Protein AF-A0A0F9KI48-F1 (afdb_monomer)

Foldseek 3Di:
DDPPPVVVVCVQLLALVDPDAQQEADDPVPHDPQLVDDLQWGAGPVGDTDGLLRDDLSSLQSPLVSLVRLVVQCCDADPVGDRSRYHPPVVSSVSNNVSSVVSCVVVVPDNPDPD

pLDDT: mean 75.36, std 16.52, range [33.06, 95.69]

Nearest PDB structures (foldseek):
  2wvq-assembly1_A  TM=2.982E-01  e=9.860E+00  Podospora anserina

Solvent-accessible surface area (backbone atoms only — not comparable to full-atom values): 7007 Å² total; per-residue (Å²): 135,81,80,83,48,70,79,70,70,47,57,73,44,69,45,53,92,59,90,64,82,60,60,67,64,60,59,84,95,60,49,57,61,40,56,78,39,62,52,67,34,41,35,47,96,91,63,50,80,38,50,52,91,73,52,53,71,68,36,52,51,30,51,49,52,44,51,52,50,53,64,62,27,45,79,33,60,46,100,86,68,45,64,48,19,29,82,65,65,57,72,46,50,51,47,38,51,51,45,52,48,54,54,31,58,76,68,68,53,82,76,76,81,89,121

Organism: NCBI:txid412755

Sequence (115 aa):
MAECCTHCRLKDLAEPPFDEIVGEWPAEVTLPRWLTSDAATWVTKEGQVIPIIQLEDRHLYNIYRMLGRIQSQIDEMDEEGHLIGGDPPTGLFDTKYIAIEEEMDRRNIPKGVTT

Secondary structure (DSSP, 8-state):
-----HHHHTHHHHS-S-SS---SPPPGGG--HHHHS-TTEEE-TT--EEEGGGS-HHHHHHHHHHHHHHHHHTT-B-TTS-BSS----HHHHHHHHHHHHHHHHHHT-------

Mean predicted aligned error: 8.82 Å

Structure (mmCIF, N/CA/C/O backbone):
data_AF-A0A0F9KI48-F1
#
_entry.id   AF-A0A0F9KI48-F1
#
loop_
_atom_site.group_PDB
_atom_site.id
_atom_site.type_symbol
_atom_site.label_atom_id
_atom_site.label_alt_id
_atom_site.label_comp_id
_atom_site.label_asym_id
_atom_site.label_entity_id
_atom_site.label_seq_id
_atom_site.pdbx_PDB_ins_code
_atom_site.Cartn_x
_atom_site.Cartn_y
_atom_site.Cartn_z
_atom_site.occupancy
_atom_site.B_iso_or_equiv
_atom_site.auth_seq_id
_atom_site.auth_comp_id
_atom_site.auth_asym_id
_atom_site.auth_atom_id
_atom_site.pdbx_PDB_model_num
ATOM 1 N N . MET A 1 1 ? -21.367 -26.799 8.983 1.00 39.91 1 MET A N 1
ATOM 2 C CA . MET A 1 1 ? -21.380 -25.386 8.553 1.00 39.91 1 MET A CA 1
ATOM 3 C C . MET A 1 1 ? -20.450 -24.647 9.493 1.00 39.91 1 MET A C 1
ATOM 5 O O . MET A 1 1 ? -20.850 -24.377 10.614 1.00 39.91 1 MET A O 1
ATOM 9 N N . ALA A 1 2 ? -19.180 -24.489 9.117 1.00 40.25 2 ALA A N 1
ATOM 10 C CA . ALA A 1 2 ? -18.216 -23.802 9.968 1.00 40.25 2 ALA A CA 1
ATOM 11 C C . ALA A 1 2 ? -18.424 -22.296 9.799 1.00 40.25 2 ALA A C 1
ATOM 13 O O . ALA A 1 2 ? -18.340 -21.777 8.686 1.00 40.25 2 ALA A O 1
ATOM 14 N N . GLU A 1 3 ? -18.757 -21.625 10.894 1.00 42.84 3 GLU A N 1
ATOM 15 C CA . GL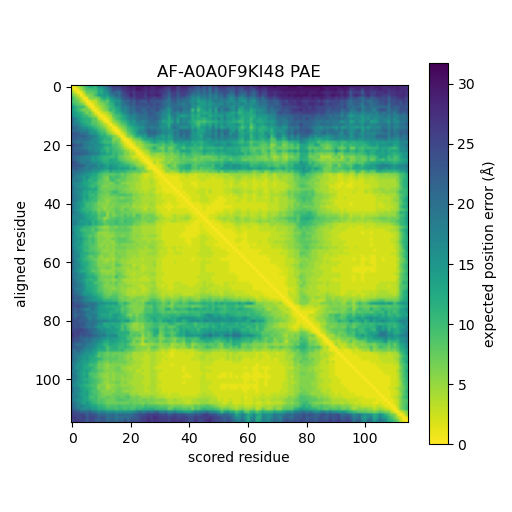U A 1 3 ? -18.776 -20.175 10.993 1.00 42.84 3 GLU A CA 1
ATOM 16 C C . GLU A 1 3 ? -17.372 -19.668 10.650 1.00 42.84 3 GLU A C 1
ATOM 18 O O . GLU A 1 3 ? -16.449 -19.749 11.460 1.00 42.84 3 GLU A O 1
ATOM 23 N N . CYS A 1 4 ? -17.175 -19.207 9.412 1.00 47.81 4 CYS A N 1
ATOM 24 C CA . CYS A 1 4 ? -15.931 -18.568 9.011 1.00 47.81 4 CYS A CA 1
ATOM 25 C C . CYS A 1 4 ? -15.815 -17.242 9.766 1.00 47.81 4 CYS A C 1
ATOM 27 O O . CYS A 1 4 ? -16.278 -16.193 9.319 1.00 47.81 4 CYS A O 1
ATOM 29 N N . CYS A 1 5 ? -15.232 -17.317 10.953 1.00 51.16 5 CYS A N 1
ATOM 30 C CA . CYS A 1 5 ? -14.995 -16.189 11.824 1.00 51.16 5 CYS A CA 1
ATOM 31 C C . CYS A 1 5 ? -14.028 -15.227 11.119 1.00 51.16 5 CYS A C 1
ATOM 33 O O . CYS A 1 5 ? -12.968 -15.640 10.643 1.00 51.16 5 CYS A O 1
ATOM 35 N N . THR A 1 6 ? -14.373 -13.940 11.051 1.00 48.34 6 THR A N 1
ATOM 36 C CA . THR A 1 6 ? -13.520 -12.853 10.528 1.00 48.34 6 THR A CA 1
ATOM 37 C C . THR A 1 6 ? -12.099 -12.904 11.112 1.00 48.34 6 THR A C 1
ATOM 39 O O . THR A 1 6 ? -11.135 -12.556 10.445 1.00 48.34 6 THR A O 1
ATOM 42 N N . HIS A 1 7 ? -11.954 -13.459 12.318 1.00 42.47 7 HIS A N 1
ATOM 43 C CA . HIS A 1 7 ? -10.689 -13.667 13.019 1.00 42.47 7 HIS A CA 1
ATOM 44 C C . HIS A 1 7 ? -9.757 -14.739 12.411 1.00 42.47 7 HIS A C 1
ATOM 46 O O . HIS A 1 7 ? -8.542 -14.611 12.519 1.00 42.47 7 HIS A O 1
ATOM 52 N N . CYS A 1 8 ? -10.282 -15.778 11.747 1.00 42.16 8 CYS A N 1
ATOM 53 C CA . CYS A 1 8 ? -9.455 -16.749 11.011 1.00 42.16 8 CYS A CA 1
ATOM 54 C C . CYS A 1 8 ? -9.041 -16.217 9.627 1.00 42.16 8 CYS A C 1
ATOM 56 O O . CYS A 1 8 ? -7.986 -16.586 9.125 1.00 42.16 8 CYS A O 1
ATOM 58 N N . ARG A 1 9 ? -9.854 -15.322 9.048 1.00 49.78 9 ARG A N 1
ATOM 59 C CA . ARG A 1 9 ? -9.730 -14.757 7.689 1.00 49.78 9 ARG A CA 1
ATOM 60 C C . ARG A 1 9 ? -8.659 -13.668 7.539 1.00 49.78 9 ARG A C 1
ATOM 62 O O . ARG A 1 9 ? -8.289 -13.322 6.427 1.00 49.78 9 ARG A O 1
ATOM 69 N N . LEU A 1 10 ? -8.183 -13.117 8.653 1.00 50.47 10 LEU A N 1
ATOM 70 C CA . LEU A 1 10 ? -7.198 -12.033 8.699 1.00 50.47 10 LEU A CA 1
ATOM 71 C C . LEU A 1 10 ? -5.761 -12.532 8.943 1.00 50.47 10 LEU A C 1
ATOM 73 O O . LEU A 1 10 ? -4.824 -11.741 8.898 1.00 50.47 10 LEU A O 1
ATOM 77 N N . LYS A 1 11 ? -5.559 -13.838 9.183 1.00 46.34 11 LYS A N 1
ATOM 78 C CA . LYS A 1 11 ? -4.212 -14.402 9.375 1.00 46.34 11 LYS A CA 1
ATOM 79 C C . LYS A 1 11 ? -3.310 -14.224 8.146 1.00 46.34 11 LYS A C 1
ATOM 81 O O . LYS 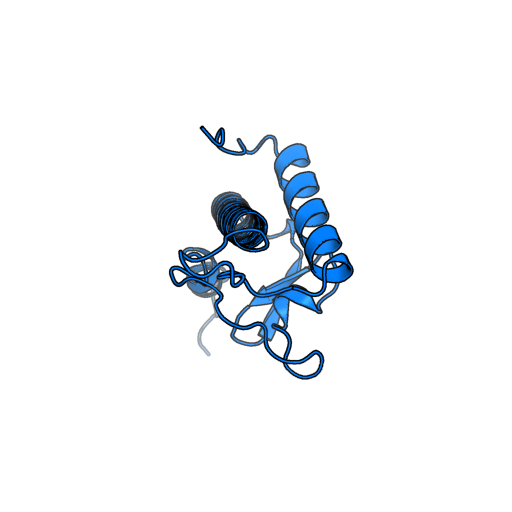A 1 11 ? -2.132 -13.960 8.335 1.00 46.34 11 LYS A O 1
ATOM 86 N N . ASP A 1 12 ? -3.869 -14.245 6.936 1.00 52.56 12 ASP A N 1
ATOM 87 C CA . ASP A 1 12 ? -3.126 -14.001 5.685 1.00 52.56 12 ASP A CA 1
ATOM 88 C C . ASP A 1 12 ? -2.642 -12.550 5.519 1.00 52.56 12 ASP A C 1
ATOM 90 O O . ASP A 1 12 ? -1.765 -12.280 4.708 1.00 52.56 12 ASP A O 1
ATOM 94 N N . LEU A 1 13 ? -3.224 -11.602 6.259 1.00 54.28 13 LEU A N 1
ATOM 95 C CA . LEU A 1 13 ? -2.801 -10.196 6.288 1.00 54.28 13 LEU A CA 1
ATOM 96 C C . LEU A 1 13 ? -1.775 -9.915 7.396 1.00 54.28 13 LEU A C 1
ATOM 98 O O . LEU A 1 13 ? -1.169 -8.841 7.442 1.00 54.28 13 LEU A O 1
ATOM 102 N N . ALA A 1 14 ? -1.647 -10.838 8.354 1.00 46.47 14 ALA A N 1
ATOM 103 C CA . ALA A 1 14 ? -0.766 -10.690 9.505 1.00 46.47 14 ALA A CA 1
ATOM 104 C C . ALA A 1 14 ? 0.703 -10.984 9.158 1.00 46.47 14 ALA A C 1
ATOM 106 O O . ALA A 1 14 ? 1.586 -10.489 9.858 1.00 46.47 14 ALA A O 1
ATOM 107 N N . GLU A 1 15 ? 0.961 -11.714 8.073 1.00 48.66 15 GLU A N 1
ATOM 108 C CA . GLU A 1 15 ? 2.283 -11.830 7.458 1.00 48.66 15 GLU A CA 1
ATOM 109 C C . GLU A 1 15 ? 2.361 -10.856 6.269 1.00 48.66 15 GLU A C 1
ATOM 111 O O . GLU A 1 15 ? 1.395 -10.752 5.506 1.00 48.66 15 GLU A O 1
ATOM 116 N N . PRO A 1 16 ? 3.458 -10.091 6.101 1.00 49.09 16 PRO A N 1
ATOM 117 C CA . PRO A 1 16 ? 3.679 -9.353 4.864 1.00 49.09 16 PRO A CA 1
ATOM 118 C C . PRO A 1 16 ? 3.616 -10.370 3.718 1.00 49.09 16 PRO A C 1
ATOM 120 O O . PRO A 1 16 ? 4.346 -11.357 3.771 1.00 49.09 16 PRO A O 1
ATOM 123 N N . PRO A 1 17 ? 2.785 -10.190 2.677 1.00 52.12 17 PRO A N 1
ATOM 124 C CA . PRO A 1 17 ? 2.618 -11.240 1.674 1.00 52.12 17 PRO A CA 1
ATOM 125 C C . PRO A 1 17 ? 3.874 -11.467 0.812 1.00 52.12 17 PRO A C 1
ATOM 127 O O . PRO A 1 17 ? 3.869 -12.374 -0.016 1.00 52.12 17 PRO A O 1
ATOM 130 N N . PHE A 1 18 ? 4.945 -10.689 1.023 1.00 52.59 18 PHE A N 1
ATOM 131 C CA . PHE A 1 18 ? 6.233 -10.832 0.351 1.00 52.59 18 PHE A CA 1
ATOM 132 C C . PHE A 1 18 ? 7.376 -10.512 1.324 1.00 52.59 18 PHE A C 1
ATOM 134 O O . PHE A 1 18 ? 7.752 -9.353 1.515 1.00 52.59 18 PHE A O 1
ATOM 141 N N . ASP A 1 19 ? 7.932 -11.541 1.965 1.00 49.97 19 ASP A N 1
ATOM 142 C CA . ASP A 1 19 ? 9.244 -11.416 2.610 1.00 49.97 19 ASP A CA 1
ATOM 143 C C . ASP A 1 19 ? 10.387 -11.416 1.584 1.00 49.97 19 ASP A C 1
ATOM 145 O O . ASP A 1 19 ? 11.461 -10.882 1.863 1.00 49.97 19 ASP A O 1
ATOM 149 N N . GLU A 1 20 ? 10.128 -11.922 0.380 1.00 56.69 20 GLU A N 1
ATOM 150 C CA . GLU A 1 20 ? 11.068 -12.012 -0.736 1.00 56.69 20 GLU A CA 1
ATOM 151 C C . GLU A 1 20 ? 11.093 -10.722 -1.577 1.00 56.69 20 GLU A C 1
ATOM 153 O O . GLU A 1 20 ? 10.108 -9.985 -1.652 1.00 56.69 20 GLU A O 1
ATOM 158 N N . ILE A 1 21 ? 12.242 -10.435 -2.194 1.00 60.22 21 ILE A N 1
ATOM 159 C CA . ILE A 1 21 ? 12.422 -9.313 -3.128 1.00 60.22 21 ILE A CA 1
ATOM 160 C C . ILE A 1 21 ? 11.546 -9.549 -4.366 1.00 60.22 21 ILE A C 1
ATOM 162 O O . ILE A 1 21 ? 11.534 -10.655 -4.911 1.00 60.22 21 ILE A O 1
ATOM 166 N N . VAL A 1 22 ? 10.834 -8.517 -4.832 1.00 64.69 22 VAL A N 1
ATOM 167 C CA . VAL A 1 22 ? 10.043 -8.606 -6.071 1.00 64.69 22 VAL A CA 1
ATOM 168 C C . VAL A 1 22 ? 10.975 -8.405 -7.267 1.00 64.69 22 VAL A C 1
ATOM 170 O O . VAL A 1 22 ? 11.116 -7.298 -7.779 1.00 64.69 22 VAL A O 1
ATOM 173 N N . GLY A 1 23 ? 11.628 -9.491 -7.686 1.00 59.06 23 GLY A N 1
ATOM 174 C CA . GLY A 1 23 ? 12.590 -9.462 -8.793 1.00 59.06 23 GLY A CA 1
ATOM 175 C C . GLY A 1 23 ? 11.958 -9.261 -10.175 1.00 59.06 23 GLY A C 1
ATOM 176 O O . GLY A 1 23 ? 12.587 -8.702 -11.062 1.00 59.06 23 GLY A O 1
ATOM 177 N N . GLU A 1 24 ? 10.706 -9.683 -10.374 1.00 66.62 24 GLU A N 1
ATOM 178 C CA . GLU A 1 24 ? 9.987 -9.472 -11.635 1.00 66.62 24 GLU A CA 1
ATOM 179 C C . GLU A 1 24 ? 8.496 -9.249 -11.367 1.00 66.62 24 GLU A C 1
ATOM 181 O O . GLU A 1 24 ? 7.843 -10.042 -10.678 1.00 66.62 24 GLU A O 1
ATOM 186 N N . TRP A 1 25 ? 7.944 -8.164 -11.916 1.00 73.00 25 TRP A N 1
ATOM 187 C CA . TRP A 1 25 ? 6.505 -7.931 -11.870 1.00 73.00 25 TRP A CA 1
ATOM 188 C C . TRP A 1 25 ? 5.803 -8.790 -12.921 1.00 73.00 25 TRP A C 1
ATOM 190 O O . TRP A 1 25 ? 6.224 -8.816 -14.078 1.00 73.00 25 TRP A O 1
ATOM 200 N N . PRO A 1 26 ? 4.702 -9.470 -12.563 1.00 70.69 26 PRO A N 1
ATOM 201 C CA . PRO A 1 26 ? 3.903 -10.175 -13.551 1.00 70.69 26 PRO A CA 1
ATOM 202 C C . PRO A 1 26 ? 3.379 -9.191 -14.605 1.00 70.69 26 PRO A C 1
ATOM 204 O O . PRO A 1 26 ? 3.031 -8.053 -14.286 1.00 70.69 26 PRO A O 1
ATOM 207 N N . ALA A 1 27 ? 3.262 -9.651 -15.855 1.00 72.31 27 ALA A N 1
ATOM 208 C CA . ALA A 1 27 ? 2.666 -8.873 -16.942 1.00 72.31 27 ALA A CA 1
ATOM 209 C C . ALA A 1 27 ? 1.274 -8.333 -16.551 1.00 72.31 27 ALA A C 1
ATOM 211 O O . ALA A 1 27 ? 0.589 -8.951 -15.732 1.00 72.31 27 ALA A O 1
ATOM 212 N N . GLU A 1 28 ? 0.823 -7.233 -17.171 1.00 65.56 28 GLU A N 1
ATOM 213 C CA . GLU A 1 28 ? -0.406 -6.504 -16.785 1.00 65.56 28 GLU A CA 1
ATOM 214 C C . GLU A 1 28 ? -1.637 -7.409 -16.564 1.00 65.56 28 GLU A C 1
ATOM 216 O O . GLU A 1 28 ? -2.384 -7.244 -15.601 1.00 65.56 28 GLU A O 1
ATOM 221 N N . VAL A 1 29 ? -1.821 -8.428 -17.411 1.00 64.31 29 VAL A N 1
ATOM 222 C CA . VAL A 1 29 ? -2.938 -9.397 -17.340 1.00 64.31 29 VAL A CA 1
ATOM 223 C C . VAL A 1 29 ? -2.864 -10.380 -16.160 1.00 64.31 29 VAL A C 1
ATOM 225 O O . VAL A 1 29 ? -3.823 -11.098 -15.884 1.00 64.31 29 VAL A O 1
ATOM 228 N N . THR A 1 30 ? -1.730 -10.424 -15.467 1.00 77.00 30 THR A N 1
ATOM 229 C CA . THR A 1 30 ? -1.416 -11.322 -14.344 1.00 77.00 30 THR A CA 1
ATOM 230 C C . THR A 1 30 ? -1.071 -10.571 -13.058 1.00 77.00 30 THR A C 1
ATOM 232 O O . THR A 1 30 ? -0.611 -11.188 -12.096 1.00 77.00 30 THR A O 1
ATOM 235 N N . LEU A 1 31 ? -1.305 -9.254 -13.019 1.00 78.81 31 LEU A N 1
ATOM 236 C CA . LEU A 1 31 ? -1.030 -8.440 -11.840 1.00 78.81 31 LEU A CA 1
ATOM 237 C C . LEU A 1 31 ? -1.761 -8.962 -10.591 1.00 78.81 31 LEU A C 1
ATOM 239 O O . LEU A 1 31 ? -2.871 -9.504 -10.686 1.00 78.81 31 LEU A O 1
ATOM 243 N N . PRO A 1 32 ? -1.171 -8.785 -9.394 1.00 79.88 32 PRO A N 1
ATOM 244 C CA . PRO A 1 32 ? -1.811 -9.200 -8.159 1.00 79.88 32 PRO A CA 1
ATOM 245 C C . PRO A 1 32 ? -3.176 -8.529 -7.980 1.00 79.88 32 PRO A C 1
ATOM 247 O O . PRO A 1 32 ? -3.316 -7.317 -8.131 1.00 79.88 32 PRO A O 1
ATOM 250 N N . ARG A 1 33 ? -4.188 -9.306 -7.577 1.00 82.88 33 ARG A N 1
ATOM 251 C CA . ARG A 1 33 ? -5.564 -8.797 -7.417 1.00 82.88 33 ARG A CA 1
ATOM 252 C C . ARG A 1 33 ? -5.676 -7.652 -6.415 1.00 82.88 33 ARG A C 1
ATOM 254 O O . ARG A 1 33 ? -6.532 -6.790 -6.578 1.00 82.88 33 ARG A O 1
ATOM 261 N N . TRP A 1 34 ? -4.833 -7.637 -5.381 1.00 86.12 34 TRP A N 1
ATOM 262 C CA . TRP A 1 34 ? -4.808 -6.532 -4.425 1.00 86.12 34 TRP A CA 1
ATOM 263 C C . TRP A 1 34 ? -4.410 -5.218 -5.102 1.00 86.12 34 TRP A C 1
ATOM 265 O O . TRP A 1 34 ? -4.985 -4.190 -4.762 1.00 86.12 34 TRP A O 1
ATOM 275 N N . LEU A 1 35 ? -3.523 -5.255 -6.101 1.00 86.38 35 LEU A N 1
ATOM 276 C CA . LEU A 1 35 ? -3.039 -4.081 -6.825 1.00 86.38 35 LEU A CA 1
ATOM 277 C C . LEU A 1 35 ? -4.067 -3.570 -7.842 1.00 86.38 35 LEU A C 1
ATOM 279 O O . LEU A 1 35 ? -4.289 -2.370 -7.940 1.00 86.38 35 LEU A O 1
ATOM 283 N N . THR A 1 36 ? -4.735 -4.474 -8.562 1.00 86.81 36 THR A N 1
ATOM 284 C CA . THR A 1 36 ? -5.712 -4.111 -9.608 1.00 86.81 36 THR A CA 1
ATOM 285 C C . THR A 1 36 ? -7.124 -3.842 -9.079 1.00 86.81 36 THR A C 1
ATOM 287 O O . THR A 1 36 ? -8.015 -3.481 -9.845 1.00 86.81 36 THR A O 1
ATOM 290 N N . SER A 1 37 ? -7.372 -4.097 -7.795 1.00 87.06 37 SER A N 1
ATOM 291 C CA . SER A 1 37 ? -8.659 -3.826 -7.147 1.00 87.06 37 SER A CA 1
ATOM 292 C C . SER A 1 37 ? -8.865 -2.342 -6.853 1.00 87.06 37 SER A C 1
ATOM 294 O O . SER A 1 37 ? -7.894 -1.591 -6.743 1.00 87.06 37 SER A O 1
ATOM 296 N N . ASP A 1 38 ? -10.124 -1.944 -6.637 1.00 92.00 38 ASP A N 1
ATOM 297 C CA . ASP A 1 38 ? -10.487 -0.593 -6.198 1.00 92.00 38 ASP A CA 1
ATOM 298 C C . ASP A 1 38 ? -9.597 -0.116 -5.041 1.00 92.00 38 ASP A C 1
ATOM 300 O O . ASP A 1 38 ? -9.310 -0.879 -4.111 1.00 92.00 38 ASP A O 1
ATOM 304 N N . ALA A 1 39 ? -9.153 1.139 -5.108 1.00 91.81 39 ALA A N 1
ATOM 305 C CA . ALA A 1 39 ? -8.204 1.728 -4.171 1.00 91.81 39 ALA A CA 1
ATOM 306 C C . ALA A 1 39 ? -8.642 1.577 -2.710 1.00 91.81 39 ALA A C 1
ATOM 308 O O . ALA A 1 39 ? -7.810 1.241 -1.877 1.00 91.81 39 ALA A O 1
ATOM 309 N N . ALA A 1 40 ? -9.940 1.713 -2.419 1.00 92.56 40 ALA A N 1
ATOM 310 C CA . ALA A 1 40 ? -10.505 1.621 -1.075 1.00 92.56 40 ALA A CA 1
ATOM 311 C C . ALA A 1 40 ? -10.670 0.175 -0.570 1.00 92.56 40 ALA A C 1
ATOM 313 O O . ALA A 1 40 ? -11.203 -0.054 0.521 1.00 92.56 40 ALA A O 1
ATOM 314 N N . THR A 1 41 ? -10.234 -0.817 -1.349 1.00 91.19 41 THR A N 1
ATOM 315 C CA . THR A 1 41 ? -10.337 -2.237 -1.013 1.00 91.19 41 THR A CA 1
ATOM 316 C C . THR A 1 41 ? -8.989 -2.943 -1.065 1.00 91.19 41 THR A C 1
ATOM 318 O O . THR A 1 41 ? -8.088 -2.605 -1.832 1.00 91.19 41 THR A O 1
ATOM 321 N N . TRP A 1 42 ? -8.875 -3.976 -0.243 1.00 89.62 42 TRP A N 1
ATOM 322 C CA . TRP A 1 42 ? -7.805 -4.949 -0.285 1.00 89.62 42 TRP A CA 1
ATOM 323 C C . TRP A 1 42 ? -8.362 -6.304 -0.706 1.00 89.62 42 TRP A C 1
ATOM 325 O O . TRP A 1 42 ? -9.421 -6.718 -0.228 1.00 89.62 42 TRP A O 1
ATOM 335 N N . VAL A 1 43 ? -7.642 -7.011 -1.578 1.00 85.88 43 VAL A N 1
ATOM 336 C CA . VAL A 1 43 ? -8.025 -8.357 -2.017 1.00 85.88 43 VAL A CA 1
ATOM 337 C C . VAL A 1 43 ? -7.023 -9.370 -1.492 1.00 85.88 43 VAL A C 1
ATOM 339 O O . VAL A 1 43 ? -5.837 -9.293 -1.795 1.00 85.88 43 VAL A O 1
ATOM 342 N N . THR A 1 44 ? -7.490 -10.336 -0.705 1.00 78.56 44 THR A N 1
ATOM 343 C CA . THR A 1 44 ? -6.629 -11.410 -0.190 1.00 78.56 44 THR A CA 1
ATOM 344 C C . THR A 1 44 ? -6.212 -12.372 -1.306 1.00 78.56 44 THR A C 1
ATOM 346 O O . THR A 1 44 ? -6.789 -12.384 -2.397 1.00 78.56 44 THR A O 1
ATOM 349 N N . LYS A 1 45 ? -5.235 -13.241 -1.028 1.00 71.00 45 LYS A N 1
ATOM 350 C CA . LYS A 1 45 ? -4.790 -14.291 -1.959 1.00 71.00 45 LYS A CA 1
ATOM 351 C C . LYS A 1 45 ? -5.929 -15.220 -2.398 1.00 71.00 45 LYS A C 1
ATOM 353 O O . LYS A 1 45 ? -5.998 -15.597 -3.564 1.00 71.00 45 LYS A O 1
ATOM 358 N N . GLU A 1 46 ? -6.858 -15.528 -1.494 1.00 71.75 46 GLU A N 1
ATOM 359 C CA . GLU A 1 46 ? -8.057 -16.329 -1.785 1.00 71.75 46 GLU A CA 1
ATOM 360 C C . GLU A 1 46 ? -9.124 -15.565 -2.596 1.00 71.75 46 GLU A C 1
ATOM 362 O O . GLU A 1 46 ? -10.137 -16.133 -3.000 1.00 71.75 46 GLU A O 1
ATOM 367 N N . GLY A 1 47 ? -8.899 -14.278 -2.883 1.00 73.56 47 GLY A N 1
ATOM 368 C CA . GLY A 1 47 ? -9.809 -13.436 -3.655 1.00 73.56 47 GLY A CA 1
ATOM 369 C C . GLY A 1 47 ? -10.901 -12.761 -2.828 1.00 73.56 47 GLY A C 1
ATOM 370 O O . GLY A 1 47 ? -11.856 -12.246 -3.408 1.00 73.56 47 GLY A O 1
ATOM 371 N N . GLN A 1 48 ? -10.788 -12.742 -1.496 1.00 81.25 48 GLN A N 1
ATOM 372 C CA . GLN A 1 48 ? -11.740 -12.022 -0.654 1.00 81.25 48 GLN A CA 1
ATOM 373 C C . GLN A 1 48 ? -11.499 -10.516 -0.758 1.00 81.25 48 GLN A C 1
ATOM 375 O O . GLN A 1 48 ? -10.392 -10.051 -0.506 1.00 81.25 48 GLN A O 1
ATOM 380 N N . VAL A 1 49 ? -12.553 -9.759 -1.061 1.00 87.44 49 VAL A N 1
ATOM 381 C CA . VAL A 1 49 ? -12.530 -8.292 -1.074 1.00 87.44 49 VAL A CA 1
ATOM 382 C C . VAL A 1 49 ? -12.872 -7.766 0.320 1.00 87.44 49 VAL A C 1
ATOM 384 O O . VAL A 1 49 ? -13.911 -8.117 0.883 1.00 87.44 49 VAL A O 1
ATOM 387 N N . ILE A 1 50 ? -12.001 -6.930 0.877 1.00 86.88 50 ILE A N 1
ATOM 388 C CA . ILE A 1 50 ? -12.140 -6.329 2.205 1.00 86.88 50 ILE A CA 1
ATOM 389 C C . ILE A 1 50 ? -11.991 -4.812 2.054 1.00 86.88 50 ILE A C 1
ATOM 391 O O . ILE A 1 50 ? -10.966 -4.362 1.546 1.00 86.88 50 ILE A O 1
ATOM 395 N N . PRO A 1 51 ? -12.962 -3.994 2.487 1.00 91.81 51 PRO A N 1
ATOM 396 C CA . PRO A 1 51 ? -12.769 -2.549 2.540 1.00 91.81 51 PRO A CA 1
ATOM 397 C C . PRO A 1 51 ? -11.600 -2.196 3.464 1.00 91.81 51 PRO A C 1
ATOM 399 O O . PRO A 1 51 ? -11.521 -2.719 4.576 1.00 91.81 51 PRO A O 1
ATOM 402 N N . ILE A 1 52 ? -10.728 -1.277 3.047 1.00 92.38 52 ILE A N 1
ATOM 403 C CA . ILE A 1 52 ? -9.560 -0.843 3.832 1.00 92.38 52 ILE A CA 1
ATOM 404 C C . ILE A 1 52 ? -9.987 -0.357 5.227 1.00 92.38 52 ILE A C 1
ATOM 406 O O . ILE A 1 52 ? -9.373 -0.706 6.232 1.00 92.38 52 ILE A O 1
ATOM 410 N N . ILE A 1 53 ? -11.135 0.321 5.314 1.00 92.00 53 ILE A N 1
ATOM 411 C CA . ILE A 1 53 ? -11.734 0.782 6.576 1.00 92.00 53 ILE A CA 1
ATOM 412 C C . ILE A 1 53 ? -12.109 -0.340 7.561 1.00 92.00 53 ILE A C 1
ATOM 414 O O . ILE A 1 53 ? -12.351 -0.071 8.733 1.00 92.00 53 ILE A O 1
ATOM 418 N N . GLN A 1 54 ? -12.194 -1.592 7.105 1.00 89.50 54 GLN A N 1
ATOM 419 C CA . GLN A 1 54 ? -12.491 -2.763 7.938 1.00 89.50 54 GLN A CA 1
ATOM 420 C C . GLN A 1 54 ? -11.228 -3.532 8.345 1.00 89.50 54 GLN A C 1
ATOM 422 O O . GLN A 1 54 ? -11.308 -4.442 9.170 1.00 89.50 54 GLN A O 1
ATOM 427 N N . LEU A 1 55 ? -10.065 -3.185 7.788 1.00 87.50 55 LEU A N 1
ATOM 428 C CA . LEU A 1 55 ? -8.793 -3.774 8.188 1.00 87.50 55 LEU A CA 1
ATOM 429 C C . LEU A 1 55 ? -8.430 -3.311 9.600 1.00 87.50 55 LEU A C 1
ATOM 431 O O . LEU A 1 55 ? -8.558 -2.134 9.926 1.00 87.50 55 LEU A O 1
ATOM 435 N N . GLU A 1 56 ? -7.972 -4.231 10.446 1.00 86.62 56 GLU A N 1
ATOM 436 C CA . GLU A 1 56 ? -7.363 -3.879 11.736 1.00 86.62 56 GLU A CA 1
ATOM 437 C C . GLU A 1 56 ? -6.027 -3.140 11.543 1.00 86.62 56 GLU A C 1
ATOM 439 O O . GLU A 1 56 ? -5.333 -3.339 10.545 1.00 86.62 56 GLU A O 1
ATOM 444 N N . ASP A 1 57 ? -5.627 -2.349 12.538 1.00 88.06 57 ASP A N 1
ATOM 445 C CA . ASP A 1 57 ? -4.438 -1.488 12.474 1.00 88.06 57 ASP A CA 1
ATOM 446 C C . ASP A 1 57 ? -3.147 -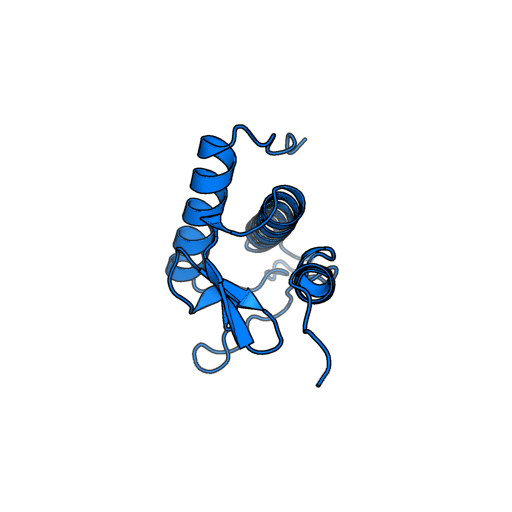2.263 12.169 1.00 88.06 57 ASP A C 1
ATOM 448 O O . ASP A 1 57 ? -2.311 -1.799 11.396 1.00 88.06 57 ASP A O 1
ATOM 452 N N . ARG A 1 58 ? -3.011 -3.490 12.697 1.00 83.62 58 ARG A N 1
ATOM 453 C CA . ARG A 1 58 ? -1.877 -4.377 12.378 1.00 83.62 58 ARG A CA 1
ATOM 454 C C . ARG A 1 58 ? -1.798 -4.737 10.891 1.00 83.62 58 ARG A C 1
ATOM 456 O O . ARG A 1 58 ? -0.703 -4.836 10.354 1.00 83.62 58 ARG A O 1
ATOM 463 N N . HIS A 1 59 ? -2.938 -4.910 10.220 1.00 85.31 59 HIS A N 1
ATOM 464 C CA . HIS A 1 59 ? -2.972 -5.253 8.798 1.00 85.31 59 HIS A CA 1
ATOM 465 C C . HIS A 1 59 ? -2.616 -4.041 7.947 1.00 85.31 59 HIS A C 1
ATOM 467 O O . HIS A 1 59 ? -1.824 -4.169 7.021 1.00 85.31 59 HIS A O 1
ATOM 473 N N . LEU A 1 60 ? -3.148 -2.864 8.295 1.00 88.25 60 LEU A N 1
ATOM 474 C CA . LEU A 1 60 ? -2.784 -1.603 7.644 1.00 88.25 60 LEU A CA 1
ATOM 475 C C . LEU A 1 60 ? -1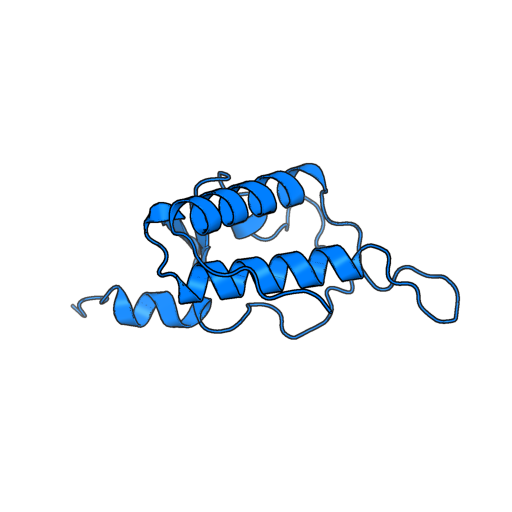.279 -1.354 7.747 1.00 88.25 60 LEU A C 1
ATOM 477 O O . LEU A 1 60 ? -0.631 -1.093 6.740 1.00 88.25 60 LEU A O 1
ATOM 481 N N . TYR A 1 61 ? -0.713 -1.532 8.941 1.00 86.38 61 TYR A N 1
ATOM 482 C CA . TYR A 1 61 ? 0.720 -1.390 9.168 1.00 86.38 61 TYR A CA 1
ATOM 483 C C . TYR A 1 61 ? 1.556 -2.385 8.345 1.00 86.38 61 TYR A C 1
ATOM 485 O O . TYR A 1 61 ? 2.557 -1.998 7.743 1.00 86.38 61 TYR A O 1
ATOM 493 N N . ASN A 1 62 ? 1.145 -3.654 8.273 1.00 83.00 62 ASN A N 1
ATOM 494 C CA . ASN A 1 62 ? 1.836 -4.665 7.470 1.00 83.00 62 ASN A CA 1
ATOM 495 C C . ASN A 1 62 ? 1.781 -4.364 5.968 1.00 83.00 62 ASN A C 1
ATOM 497 O O . ASN A 1 62 ? 2.805 -4.457 5.291 1.00 83.00 62 ASN A O 1
ATOM 501 N N . ILE A 1 63 ? 0.608 -3.977 5.455 1.00 86.25 63 ILE A N 1
ATOM 502 C CA . ILE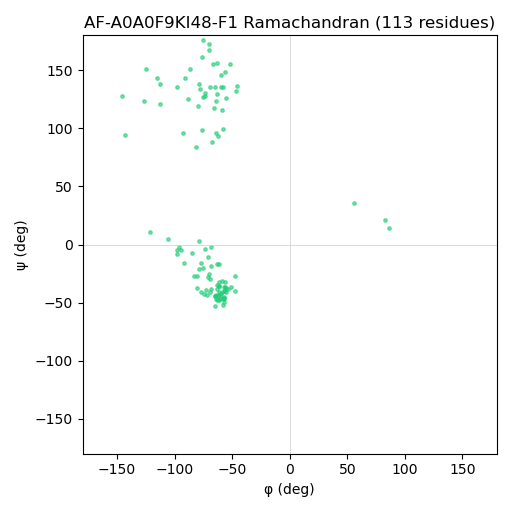 A 1 63 ? 0.436 -3.581 4.053 1.00 86.25 63 ILE A CA 1
ATOM 503 C C . ILE A 1 63 ? 1.305 -2.359 3.753 1.00 86.25 63 ILE A C 1
ATOM 505 O O . ILE A 1 63 ? 2.059 -2.377 2.786 1.00 86.25 63 ILE A O 1
ATOM 509 N N . TYR A 1 64 ? 1.261 -1.334 4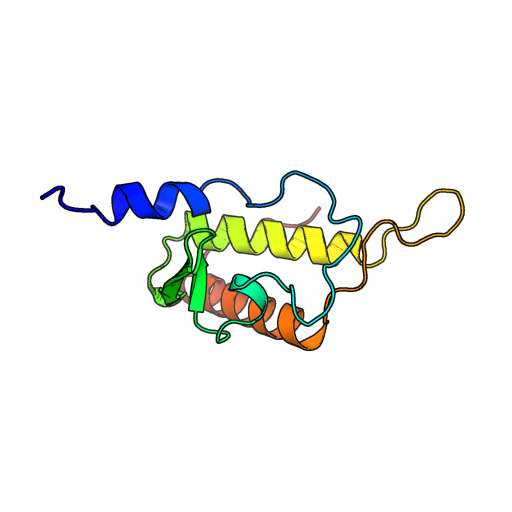.606 1.00 88.12 64 TYR A N 1
ATOM 510 C CA . TYR A 1 64 ? 2.085 -0.136 4.467 1.00 88.12 64 TYR A CA 1
ATOM 511 C C . TYR A 1 64 ? 3.578 -0.470 4.423 1.00 88.12 64 TYR A C 1
ATOM 513 O O . TYR A 1 64 ? 4.285 -0.014 3.530 1.00 88.12 64 TYR A O 1
ATOM 521 N N . ARG A 1 65 ? 4.067 -1.334 5.323 1.00 84.81 65 ARG A N 1
ATOM 522 C CA . ARG A 1 65 ? 5.469 -1.783 5.299 1.00 84.81 65 ARG A CA 1
ATOM 523 C C . ARG A 1 65 ? 5.831 -2.531 4.020 1.00 84.81 65 ARG A C 1
ATOM 525 O O . ARG A 1 65 ? 6.930 -2.339 3.509 1.00 84.81 65 ARG A O 1
ATOM 532 N N . MET A 1 66 ? 4.948 -3.393 3.524 1.00 83.31 66 MET A N 1
ATOM 533 C CA . MET A 1 66 ? 5.165 -4.122 2.273 1.00 83.31 66 MET A CA 1
ATOM 534 C C . MET A 1 66 ? 5.251 -3.157 1.085 1.00 83.31 66 MET A C 1
ATOM 536 O O . MET A 1 66 ? 6.185 -3.249 0.294 1.00 83.31 66 MET A O 1
ATOM 540 N N . LEU A 1 67 ? 4.312 -2.215 0.984 1.00 85.25 67 LEU A N 1
ATOM 541 C CA . L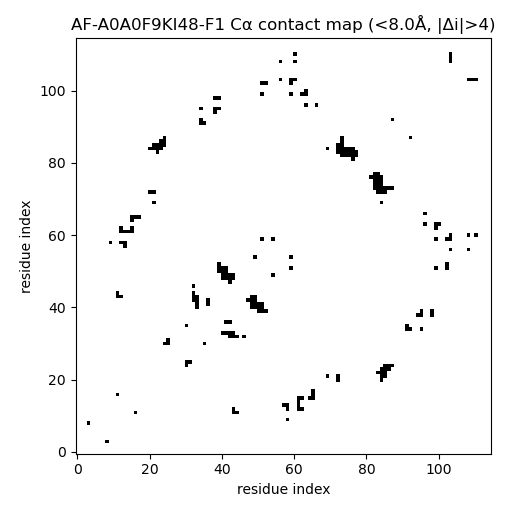EU A 1 67 ? 4.327 -1.200 -0.064 1.00 85.25 67 LEU A CA 1
ATOM 542 C C . LEU A 1 67 ? 5.585 -0.325 0.049 1.00 85.25 67 LEU A C 1
ATOM 544 O O . LEU A 1 67 ? 6.281 -0.137 -0.939 1.00 85.25 67 LEU A O 1
ATOM 548 N N . GLY A 1 68 ? 5.967 0.119 1.248 1.00 85.06 68 GLY A N 1
ATOM 549 C CA . GLY A 1 68 ? 7.208 0.876 1.455 1.00 85.06 68 GLY A CA 1
ATOM 550 C C . GLY A 1 68 ? 8.460 0.125 0.986 1.00 85.06 68 GLY A C 1
ATOM 551 O O . GLY A 1 68 ? 9.329 0.713 0.347 1.00 85.06 68 GLY A O 1
ATOM 552 N N . ARG A 1 69 ? 8.532 -1.192 1.231 1.00 80.25 69 ARG A N 1
ATOM 553 C CA . ARG A 1 69 ? 9.621 -2.044 0.723 1.00 80.25 69 ARG A CA 1
ATOM 554 C C . ARG A 1 69 ? 9.631 -2.119 -0.800 1.00 80.25 69 ARG A C 1
ATOM 556 O O . ARG A 1 69 ? 10.690 -1.952 -1.393 1.00 80.25 69 ARG A O 1
ATOM 563 N N . ILE A 1 70 ? 8.473 -2.346 -1.421 1.00 80.56 70 ILE A N 1
ATOM 564 C CA . ILE A 1 70 ? 8.354 -2.354 -2.884 1.00 80.56 70 ILE A CA 1
ATOM 565 C C . ILE A 1 70 ? 8.848 -1.018 -3.439 1.00 80.56 70 ILE A C 1
ATOM 567 O O . ILE A 1 70 ? 9.727 -1.022 -4.287 1.00 80.56 70 ILE A O 1
ATOM 571 N N . GLN A 1 71 ? 8.372 0.106 -2.896 1.00 81.75 71 GLN A N 1
ATOM 572 C CA . GLN A 1 71 ? 8.785 1.445 -3.318 1.00 81.75 71 GLN A CA 1
ATOM 573 C C . GLN A 1 71 ? 10.301 1.651 -3.214 1.00 81.75 71 GLN A C 1
ATOM 575 O O . GLN A 1 71 ? 10.888 2.248 -4.109 1.00 81.75 71 GLN A O 1
ATOM 580 N N . SER A 1 72 ? 10.939 1.148 -2.150 1.00 79.88 72 SER A N 1
ATOM 581 C CA . SER A 1 72 ? 12.397 1.238 -1.995 1.00 79.88 72 SER A CA 1
ATOM 582 C C . SER A 1 72 ? 13.182 0.361 -2.975 1.00 79.88 72 SER A C 1
ATOM 584 O O . SER A 1 72 ? 14.330 0.674 -3.264 1.00 79.88 72 SER A O 1
ATOM 586 N N . GLN A 1 73 ? 12.575 -0.719 -3.479 1.00 76.75 73 GLN A N 1
ATOM 587 C CA . GLN A 1 73 ? 13.219 -1.656 -4.402 1.00 76.75 73 GLN A CA 1
A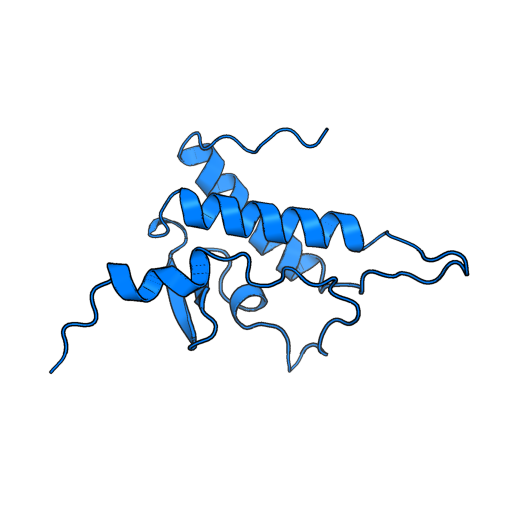TOM 588 C C . GLN A 1 73 ? 13.169 -1.186 -5.859 1.00 76.75 73 GLN A C 1
ATOM 590 O O . GLN A 1 73 ? 14.061 -1.552 -6.613 1.00 76.75 73 GLN A O 1
ATOM 595 N N . ILE A 1 74 ? 12.171 -0.381 -6.253 1.00 76.69 74 ILE A N 1
ATOM 596 C CA . ILE A 1 74 ? 11.965 0.074 -7.648 1.00 76.69 74 ILE A CA 1
ATOM 597 C C . ILE A 1 74 ? 13.239 0.680 -8.255 1.00 76.69 74 ILE A C 1
ATOM 599 O O . ILE A 1 74 ? 13.517 0.457 -9.427 1.00 76.69 74 ILE A O 1
ATOM 603 N N . ASP A 1 75 ? 14.029 1.392 -7.445 1.00 72.62 75 ASP A N 1
ATOM 604 C CA . ASP A 1 75 ? 15.260 2.064 -7.877 1.00 72.62 75 ASP A CA 1
ATOM 605 C C . ASP A 1 75 ? 16.546 1.352 -7.405 1.00 72.62 75 ASP A C 1
ATOM 607 O O . ASP A 1 75 ? 17.651 1.873 -7.585 1.00 72.62 75 ASP A O 1
ATOM 611 N N . GLU A 1 76 ? 16.438 0.181 -6.767 1.00 78.81 76 GLU A N 1
ATOM 612 C CA . GLU A 1 76 ? 17.603 -0.567 -6.287 1.00 78.81 76 GLU A CA 1
ATOM 613 C C . GLU A 1 76 ? 18.329 -1.215 -7.472 1.00 78.81 76 GLU A C 1
ATOM 615 O O . GLU A 1 76 ? 17.703 -1.873 -8.301 1.00 78.81 76 GLU A O 1
ATOM 620 N N . MET A 1 77 ? 19.650 -1.033 -7.561 1.00 80.19 77 MET A N 1
ATOM 621 C CA . MET A 1 77 ? 20.480 -1.561 -8.648 1.00 80.19 77 MET A CA 1
ATOM 622 C C . MET A 1 77 ? 21.488 -2.586 -8.127 1.00 80.19 77 MET A C 1
ATOM 624 O O . MET A 1 77 ? 22.038 -2.416 -7.037 1.00 80.19 77 MET A O 1
ATOM 628 N N . ASP A 1 78 ? 21.756 -3.627 -8.916 1.00 79.56 78 ASP A N 1
ATOM 629 C CA . ASP A 1 78 ? 22.839 -4.570 -8.648 1.00 79.56 78 ASP A CA 1
ATOM 630 C C . ASP A 1 78 ? 24.214 -3.972 -8.989 1.00 79.56 78 ASP A C 1
ATOM 632 O O . ASP A 1 78 ? 24.343 -2.852 -9.490 1.00 79.56 78 ASP A O 1
ATOM 636 N N . GLU A 1 79 ? 25.272 -4.732 -8.698 1.00 81.81 79 GLU A N 1
ATOM 637 C CA . GLU A 1 79 ? 26.658 -4.330 -8.965 1.00 81.81 79 GLU A CA 1
ATOM 638 C C . GLU A 1 79 ? 26.958 -4.144 -10.467 1.00 81.81 79 GLU A C 1
ATOM 640 O O . GLU A 1 79 ? 27.948 -3.500 -10.821 1.00 81.81 79 GLU A O 1
ATOM 645 N N . GLU A 1 80 ? 26.108 -4.679 -11.350 1.00 83.38 80 GLU A N 1
ATOM 646 C CA . GLU A 1 80 ? 26.208 -4.563 -12.807 1.00 83.38 80 GLU A CA 1
ATOM 647 C C . GLU A 1 80 ? 25.366 -3.398 -13.365 1.00 83.38 80 GLU A C 1
ATOM 649 O O . GLU A 1 80 ? 25.472 -3.070 -14.550 1.00 83.38 80 GLU A O 1
ATOM 654 N N . GLY A 1 81 ? 24.594 -2.713 -12.513 1.00 75.44 81 GLY A N 1
ATOM 655 C CA . GLY A 1 81 ? 23.744 -1.585 -12.881 1.00 75.44 81 GLY A CA 1
ATOM 656 C C . GLY A 1 81 ? 22.388 -1.990 -13.463 1.00 75.44 81 GLY A C 1
ATOM 657 O O . GLY A 1 81 ? 21.773 -1.185 -14.167 1.00 75.44 81 GLY A O 1
ATOM 658 N N . HIS A 1 82 ? 21.911 -3.208 -13.200 1.00 77.25 82 HIS A N 1
ATOM 659 C CA . HIS A 1 82 ? 20.542 -3.622 -13.504 1.00 77.25 82 HIS A CA 1
ATOM 660 C C . HIS A 1 82 ? 19.624 -3.355 -12.314 1.00 77.25 82 HIS A C 1
ATOM 662 O O . HIS A 1 82 ? 20.022 -3.527 -11.165 1.00 77.25 82 HIS A O 1
ATOM 668 N N . LEU A 1 83 ? 18.381 -2.956 -12.586 1.00 71.81 83 LEU A N 1
ATOM 669 C CA . LEU A 1 83 ? 17.370 -2.810 -11.542 1.00 71.81 83 LEU A CA 1
ATOM 670 C C . LEU A 1 83 ? 17.073 -4.183 -10.917 1.00 71.81 83 LEU A C 1
ATOM 672 O O . LEU A 1 83 ? 16.733 -5.130 -11.626 1.00 71.81 83 LEU A O 1
ATOM 676 N N . ILE A 1 84 ? 17.229 -4.279 -9.596 1.00 71.44 84 ILE A N 1
ATOM 677 C CA . ILE A 1 84 ? 16.901 -5.465 -8.791 1.00 71.44 84 ILE A CA 1
ATOM 678 C C . ILE A 1 84 ? 15.400 -5.501 -8.510 1.00 71.44 84 ILE A C 1
ATOM 680 O O . ILE A 1 84 ? 14.794 -6.573 -8.498 1.00 71.44 84 ILE A O 1
ATOM 684 N N . GLY A 1 85 ? 14.796 -4.335 -8.273 1.00 66.12 85 GLY A N 1
ATOM 685 C CA . GLY A 1 85 ? 13.348 -4.207 -8.267 1.00 66.12 85 GLY A CA 1
ATOM 686 C C . GLY A 1 85 ? 12.824 -4.136 -9.691 1.00 66.12 85 GLY A C 1
ATOM 687 O O . GLY A 1 85 ? 13.387 -3.464 -10.551 1.00 66.12 85 GLY A O 1
ATOM 688 N N . GLY A 1 86 ? 11.724 -4.832 -9.955 1.00 67.56 86 GLY A N 1
ATOM 689 C CA . GLY A 1 86 ? 11.001 -4.596 -11.199 1.00 67.56 86 GLY A CA 1
ATOM 690 C C . GLY A 1 86 ? 10.295 -3.230 -11.198 1.00 67.56 86 GLY A C 1
ATOM 691 O O . GLY A 1 86 ? 10.191 -2.569 -10.168 1.00 67.56 86 GLY A O 1
ATOM 692 N N . ASP A 1 87 ? 9.732 -2.858 -12.346 1.00 71.00 87 ASP A N 1
ATOM 693 C CA . ASP A 1 87 ? 8.944 -1.633 -12.530 1.00 71.00 87 ASP A CA 1
ATOM 694 C C . ASP A 1 87 ? 7.442 -1.930 -12.313 1.00 71.00 87 ASP A C 1
ATOM 696 O O . ASP A 1 87 ? 6.788 -2.473 -13.214 1.00 71.00 87 ASP A O 1
ATOM 700 N N . PRO A 1 88 ? 6.866 -1.694 -11.112 1.00 71.88 88 PRO A N 1
ATOM 701 C CA . PRO A 1 88 ? 5.438 -1.875 -10.910 1.00 71.88 88 PRO A CA 1
ATOM 702 C C . PRO A 1 88 ? 4.662 -0.892 -11.787 1.00 71.88 88 PRO A C 1
ATOM 704 O O . PRO A 1 88 ? 5.141 0.204 -12.065 1.00 71.88 88 PRO A O 1
ATOM 707 N N . PRO A 1 89 ? 3.398 -1.195 -12.123 1.00 79.00 89 PRO A N 1
ATOM 708 C CA . PRO A 1 89 ? 2.510 -0.208 -12.720 1.00 79.00 89 PRO A CA 1
ATOM 709 C C . PRO A 1 89 ? 2.294 0.960 -11.741 1.00 79.00 89 PRO A C 1
ATOM 711 O O . PRO A 1 89 ? 1.404 0.908 -10.885 1.00 79.00 89 PRO A O 1
ATOM 714 N N . THR A 1 90 ? 3.114 2.010 -11.869 1.00 77.69 90 THR A N 1
ATOM 715 C CA . THR A 1 90 ? 3.308 3.069 -10.863 1.00 77.69 90 THR A CA 1
ATOM 716 C C . THR A 1 90 ? 1.984 3.718 -10.473 1.00 77.69 90 THR A C 1
ATOM 718 O O . THR A 1 90 ? 1.687 3.868 -9.298 1.00 77.69 90 THR A O 1
ATOM 721 N N . GLY A 1 91 ? 1.097 3.969 -11.443 1.00 83.25 91 GLY A N 1
ATOM 722 C CA . GLY A 1 91 ? -0.215 4.567 -11.172 1.00 83.25 91 GLY A CA 1
ATOM 723 C C . GLY A 1 91 ? -1.139 3.715 -10.287 1.00 83.25 91 GLY A C 1
ATOM 724 O O . GLY A 1 91 ? -1.839 4.257 -9.430 1.00 83.25 91 GLY A O 1
ATOM 725 N N . LEU A 1 92 ? -1.149 2.386 -10.458 1.00 85.44 92 LEU A N 1
ATOM 726 C CA . LEU A 1 92 ? -1.938 1.488 -9.600 1.00 85.44 92 LEU A CA 1
ATOM 727 C C . LEU A 1 92 ? -1.313 1.378 -8.210 1.00 85.44 92 LEU A C 1
ATOM 729 O O . LEU A 1 92 ? -2.025 1.347 -7.203 1.00 85.44 92 LEU A O 1
ATOM 733 N N . PHE A 1 93 ? 0.016 1.327 -8.177 1.00 87.38 93 PHE A N 1
ATOM 734 C CA . PHE A 1 93 ? 0.786 1.223 -6.953 1.00 87.38 93 PHE A CA 1
ATOM 735 C C . PHE A 1 93 ? 0.614 2.468 -6.074 1.00 87.38 93 PHE A C 1
ATOM 737 O O . PHE A 1 93 ? 0.162 2.333 -4.937 1.00 87.38 93 PHE A O 1
ATOM 744 N N . ASP A 1 94 ? 0.844 3.663 -6.622 1.00 89.00 94 ASP A N 1
ATOM 745 C CA . ASP A 1 94 ? 0.704 4.950 -5.930 1.00 89.00 94 ASP A CA 1
ATOM 746 C C . ASP A 1 94 ? -0.707 5.132 -5.377 1.00 89.00 94 ASP A C 1
ATOM 748 O O . ASP A 1 94 ? -0.897 5.480 -4.212 1.00 89.00 94 ASP A O 1
ATOM 752 N N . THR A 1 95 ? -1.720 4.822 -6.192 1.00 92.12 95 THR A N 1
ATOM 753 C CA . THR A 1 95 ? -3.123 4.926 -5.772 1.00 92.12 95 THR A CA 1
ATOM 754 C C . THR A 1 95 ? -3.406 4.023 -4.567 1.00 92.12 95 THR A C 1
ATOM 756 O O . THR A 1 95 ? -4.092 4.431 -3.627 1.00 92.12 95 THR A O 1
ATOM 759 N N . LYS A 1 96 ? -2.877 2.791 -4.565 1.00 91.62 96 LYS A N 1
ATOM 760 C CA . LYS A 1 96 ? -3.040 1.867 -3.437 1.00 91.62 96 LYS A CA 1
ATOM 761 C C . LYS A 1 96 ? -2.257 2.332 -2.209 1.00 91.62 96 LYS A C 1
ATOM 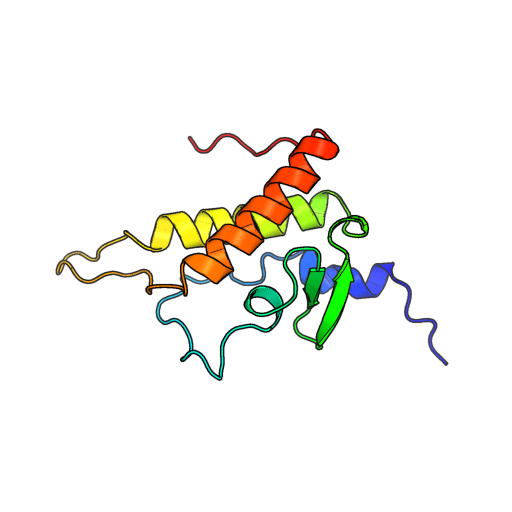763 O O . LYS A 1 96 ? -2.781 2.240 -1.100 1.00 91.62 96 LYS A O 1
ATOM 768 N N . TYR A 1 97 ? -1.036 2.827 -2.404 1.00 91.56 97 TYR A N 1
ATOM 769 C CA . TYR A 1 97 ? -0.180 3.353 -1.343 1.00 91.56 97 TYR A CA 1
ATOM 770 C C . TYR A 1 97 ? -0.868 4.498 -0.600 1.00 91.56 97 TYR A C 1
ATOM 772 O O . TYR A 1 97 ? -1.043 4.423 0.616 1.00 91.56 97 TYR A O 1
ATOM 780 N N . ILE A 1 98 ? -1.356 5.493 -1.343 1.00 93.75 98 ILE A N 1
ATOM 781 C CA . ILE A 1 98 ? -2.050 6.666 -0.801 1.00 93.75 98 ILE A CA 1
ATOM 782 C C . ILE A 1 98 ? -3.292 6.247 -0.007 1.00 93.75 98 ILE A C 1
ATOM 784 O O . ILE A 1 98 ? -3.468 6.692 1.121 1.00 93.75 98 ILE A O 1
ATOM 788 N N . ALA A 1 99 ? -4.118 5.336 -0.532 1.00 95.12 99 ALA A N 1
ATOM 789 C CA . ALA A 1 99 ? -5.327 4.889 0.168 1.00 95.12 99 ALA A CA 1
ATOM 790 C C . ALA A 1 99 ? -5.029 4.217 1.525 1.00 95.12 99 ALA A C 1
ATOM 792 O O . ALA A 1 99 ? -5.792 4.363 2.483 1.00 95.12 99 ALA A O 1
ATOM 793 N N . ILE A 1 100 ? -3.918 3.477 1.622 1.00 94.06 100 ILE A N 1
ATOM 794 C CA . ILE A 1 100 ? -3.467 2.873 2.882 1.00 94.06 100 ILE A CA 1
ATOM 795 C C . ILE A 1 100 ? -2.937 3.947 3.836 1.00 94.06 100 ILE A C 1
ATOM 797 O O . ILE A 1 100 ? -3.276 3.925 5.021 1.00 94.06 100 ILE A O 1
ATOM 801 N N . GLU A 1 101 ? -2.147 4.898 3.335 1.00 94.19 101 GLU A N 1
ATOM 802 C CA . GLU A 1 101 ? -1.633 6.010 4.135 1.00 94.19 101 GLU A CA 1
ATOM 803 C C . GLU A 1 101 ? -2.736 6.885 4.716 1.00 94.19 101 GLU A C 1
ATOM 805 O O . GLU A 1 101 ? -2.704 7.174 5.911 1.00 94.19 101 GLU A O 1
ATOM 810 N N . GLU A 1 102 ? -3.720 7.262 3.902 1.00 95.69 102 GLU A N 1
ATOM 811 C CA . GLU A 1 102 ? -4.859 8.075 4.323 1.00 95.69 102 GLU A CA 1
ATOM 812 C C . GLU A 1 102 ? -5.650 7.386 5.438 1.00 95.69 102 GLU A C 1
ATOM 814 O O . GLU A 1 102 ? -6.030 8.025 6.421 1.00 95.69 102 GLU A O 1
ATOM 819 N N . GLU A 1 103 ? -5.869 6.072 5.335 1.00 95.62 103 GLU A N 1
ATOM 820 C CA . GLU A 1 103 ? -6.565 5.325 6.381 1.00 95.62 103 GLU A CA 1
ATOM 821 C C . GLU A 1 103 ? -5.735 5.228 7.669 1.00 95.62 103 GLU A C 1
ATOM 823 O O . GLU A 1 103 ? -6.288 5.329 8.771 1.00 95.62 103 GLU A O 1
ATOM 828 N N . MET A 1 104 ? -4.416 5.053 7.556 1.00 94.62 104 MET A N 1
ATOM 829 C CA . MET A 1 104 ? -3.522 5.064 8.714 1.00 94.62 104 MET A CA 1
ATOM 830 C C . MET A 1 104 ? -3.496 6.431 9.399 1.00 94.62 104 MET A C 1
ATOM 832 O O . MET A 1 104 ? -3.615 6.490 10.625 1.00 94.62 104 MET A O 1
ATOM 836 N N . ASP A 1 105 ? -3.417 7.515 8.627 1.00 95.31 105 ASP A N 1
ATOM 837 C CA . ASP A 1 105 ? -3.435 8.890 9.131 1.00 95.31 105 ASP A CA 1
ATOM 838 C C . ASP A 1 105 ? -4.772 9.209 9.806 1.00 95.31 105 ASP A C 1
ATOM 840 O O . ASP A 1 105 ? -4.799 9.718 10.928 1.00 95.31 105 ASP A O 1
ATOM 844 N N . ARG A 1 106 ? -5.895 8.802 9.198 1.00 95.50 106 ARG A N 1
ATOM 845 C CA . ARG A 1 106 ? -7.241 8.935 9.782 1.00 95.50 106 ARG A CA 1
ATOM 846 C C . ARG A 1 106 ? -7.349 8.270 11.159 1.00 95.50 106 ARG A C 1
ATOM 848 O O . ARG A 1 106 ? -8.121 8.725 12.006 1.00 95.50 106 ARG A O 1
ATOM 855 N N . ARG A 1 107 ? -6.606 7.184 11.381 1.00 93.00 107 ARG A N 1
ATOM 856 C CA . ARG A 1 107 ? -6.583 6.416 12.636 1.00 93.00 107 ARG A CA 1
ATOM 857 C C . ARG A 1 107 ? -5.437 6.791 13.577 1.00 93.00 107 ARG A C 1
ATOM 859 O O . ARG A 1 107 ? -5.393 6.264 14.684 1.00 93.00 107 ARG A O 1
ATOM 866 N N . ASN A 1 108 ? -4.555 7.712 13.186 1.00 92.56 108 ASN A N 1
ATOM 867 C CA . ASN A 1 108 ? -3.323 8.052 13.906 1.00 92.56 108 ASN A CA 1
ATOM 868 C C . ASN A 1 108 ? -2.407 6.835 14.154 1.00 92.56 108 ASN A C 1
ATOM 870 O O . ASN A 1 108 ? -1.775 6.728 15.208 1.00 92.56 108 ASN A O 1
ATOM 874 N N . ILE A 1 109 ? -2.347 5.896 13.204 1.00 89.44 109 ILE A N 1
ATOM 875 C CA . ILE A 1 109 ? -1.443 4.744 13.296 1.00 89.44 109 ILE A CA 1
ATOM 876 C C . ILE A 1 109 ? -0.020 5.225 12.981 1.00 89.44 109 ILE A C 1
ATOM 878 O O . ILE A 1 109 ? 0.199 5.819 11.924 1.00 89.44 109 ILE A O 1
ATOM 882 N N . PRO A 1 110 ? 0.974 4.962 13.846 1.00 86.25 110 PRO A N 1
ATOM 883 C CA . PRO A 1 110 ? 2.342 5.389 13.596 1.00 86.25 110 PRO A CA 1
ATOM 884 C C . PRO A 1 110 ? 2.936 4.668 12.378 1.00 86.25 110 PRO A C 1
ATOM 886 O O . PRO A 1 110 ? 3.140 3.452 12.381 1.00 86.25 110 PRO A O 1
ATOM 889 N N . LYS A 1 111 ? 3.274 5.448 11.350 1.00 80.75 111 LYS A N 1
ATOM 890 C CA . LYS A 1 111 ? 4.117 5.036 10.227 1.00 80.75 111 LYS A CA 1
ATOM 891 C C . LYS A 1 111 ? 5.556 5.032 10.741 1.00 80.75 111 LYS A C 1
ATOM 893 O O . LYS A 1 111 ? 6.144 6.092 10.926 1.00 80.75 111 LYS A O 1
ATOM 898 N N . GLY A 1 112 ? 6.070 3.861 11.119 1.00 66.00 112 GLY A N 1
ATOM 899 C CA . GLY A 1 112 ? 7.413 3.735 11.698 1.00 66.00 112 GLY A CA 1
ATOM 900 C C . GLY A 1 112 ? 8.443 4.518 10.879 1.00 66.00 112 GLY A C 1
ATOM 901 O O . GLY A 1 112 ? 8.437 4.429 9.655 1.00 66.00 112 GLY A O 1
ATOM 902 N N . VAL A 1 113 ? 9.274 5.313 11.558 1.00 43.72 113 VAL A N 1
ATOM 903 C CA . VAL A 1 113 ? 10.295 6.158 10.927 1.00 43.72 113 VAL A CA 1
ATOM 904 C C . VAL A 1 113 ? 11.238 5.257 10.132 1.00 43.72 113 VAL A C 1
ATOM 906 O O . VAL A 1 113 ? 11.921 4.416 10.714 1.00 43.72 113 VAL A O 1
ATOM 909 N N . THR A 1 114 ? 11.257 5.414 8.811 1.00 40.22 114 THR A N 1
ATOM 910 C CA . THR A 1 114 ? 12.338 4.931 7.951 1.00 40.22 114 THR A CA 1
ATOM 911 C C . THR A 1 114 ? 13.606 5.687 8.342 1.00 40.22 114 THR A C 1
ATOM 913 O O . THR A 1 114 ? 13.781 6.841 7.954 1.00 40.22 114 THR A O 1
ATOM 916 N N . THR A 1 115 ? 14.425 5.080 9.201 1.00 33.06 115 THR A N 1
ATOM 917 C CA . THR A 1 115 ? 15.827 5.468 9.419 1.00 33.06 115 THR A CA 1
ATOM 918 C C . THR A 1 115 ? 16.721 4.756 8.432 1.00 33.06 115 THR A C 1
ATOM 920 O O . THR A 1 115 ? 16.502 3.531 8.282 1.00 33.06 115 THR A O 1
#

Radius of gyration: 15.09 Å; Cα contacts (8 Å, |Δi|>4): 118; chains: 1; bounding box: 48×34×31 Å